Protein AF-K2EGF9-F1 (afdb_monomer)

Structure (mmCIF, N/CA/C/O backbone):
data_AF-K2EGF9-F1
#
_entry.id   AF-K2EGF9-F1
#
loop_
_atom_site.group_PDB
_atom_site.id
_atom_site.type_symbol
_atom_site.label_atom_id
_atom_site.label_alt_id
_atom_site.label_comp_id
_atom_site.label_asym_id
_atom_site.label_entity_id
_atom_site.label_seq_id
_atom_site.pdbx_PDB_ins_code
_atom_site.Cartn_x
_atom_site.Cartn_y
_atom_site.Cartn_z
_atom_site.occupancy
_atom_site.B_iso_or_equiv
_atom_site.auth_seq_id
_atom_site.auth_comp_id
_atom_site.auth_asym_id
_atom_site.auth_atom_id
_atom_site.pdbx_PDB_model_num
ATOM 1 N N . MET A 1 1 ? -40.486 24.500 32.148 1.00 41.78 1 MET A N 1
ATOM 2 C CA . MET A 1 1 ? -40.569 23.805 30.848 1.00 41.78 1 MET A CA 1
ATOM 3 C C . MET A 1 1 ? -39.221 23.952 30.165 1.00 41.78 1 MET A C 1
ATOM 5 O O . MET A 1 1 ? -39.020 24.916 29.448 1.00 41.78 1 MET A O 1
ATOM 9 N N . HIS A 1 2 ? -38.269 23.071 30.456 1.00 46.53 2 HIS A N 1
ATOM 10 C CA . HIS A 1 2 ? -36.988 23.054 29.754 1.00 46.53 2 HIS A CA 1
ATOM 11 C C . HIS A 1 2 ? -36.615 21.596 29.542 1.00 46.53 2 HIS A C 1
ATOM 13 O O . HIS A 1 2 ? -36.443 20.879 30.522 1.00 46.53 2 HIS A O 1
ATOM 19 N N . ASN A 1 3 ? -36.513 21.169 28.287 1.00 36.88 3 ASN A N 1
ATOM 20 C CA . ASN A 1 3 ? -35.524 20.165 27.943 1.00 36.88 3 ASN A CA 1
ATOM 21 C C . ASN A 1 3 ? -35.050 20.377 26.506 1.00 36.88 3 ASN A C 1
ATOM 23 O O . ASN A 1 3 ? -35.798 20.223 25.543 1.00 36.88 3 ASN A O 1
ATOM 27 N N . THR A 1 4 ? -33.791 20.786 26.434 1.00 49.19 4 THR A N 1
ATOM 28 C CA . THR A 1 4 ? -32.876 20.751 25.301 1.00 49.19 4 THR A CA 1
ATOM 29 C C . THR A 1 4 ? -32.854 19.353 24.680 1.00 49.19 4 THR A C 1
ATOM 31 O O . THR A 1 4 ? -32.772 18.366 25.408 1.00 49.19 4 THR A O 1
ATOM 34 N N . ILE A 1 5 ? -32.888 19.262 23.350 1.00 55.47 5 ILE A N 1
ATOM 35 C CA . ILE A 1 5 ? -32.376 18.092 22.631 1.00 55.47 5 ILE A CA 1
ATOM 36 C C . ILE A 1 5 ? -31.288 18.610 21.697 1.00 55.47 5 ILE A C 1
ATOM 38 O O . ILE A 1 5 ? -31.504 19.524 20.901 1.00 55.47 5 ILE A O 1
ATOM 42 N N . GLU A 1 6 ? -30.101 18.072 21.934 1.00 43.41 6 GLU A N 1
ATOM 43 C CA . GLU A 1 6 ? -28.808 18.453 21.397 1.00 43.41 6 GLU A CA 1
ATOM 44 C C . GLU A 1 6 ? -28.707 18.233 19.883 1.00 43.41 6 GLU A C 1
ATOM 46 O O . GLU A 1 6 ? -29.267 17.296 19.313 1.00 43.41 6 GLU A O 1
ATOM 51 N N . SER A 1 7 ? -27.955 19.129 19.247 1.00 49.75 7 SER A N 1
ATOM 52 C CA . SER A 1 7 ? -27.502 19.063 17.860 1.00 49.75 7 SER A CA 1
ATOM 53 C C . SER A 1 7 ? -26.780 17.741 17.552 1.00 49.75 7 SER A C 1
ATOM 55 O O . SER A 1 7 ? -26.049 17.246 18.411 1.00 49.75 7 SER A O 1
ATOM 57 N N . PRO A 1 8 ? -26.869 17.197 16.323 1.00 46.84 8 PRO A N 1
ATOM 58 C CA . PRO A 1 8 ? -26.020 16.085 15.918 1.00 46.84 8 PRO A CA 1
ATOM 59 C C . PRO A 1 8 ? -24.571 16.576 15.835 1.00 46.84 8 PRO A C 1
ATOM 61 O O . PRO A 1 8 ? -24.204 17.343 14.942 1.00 46.84 8 PRO A O 1
ATOM 64 N N . SER A 1 9 ? -23.743 16.164 16.793 1.00 47.47 9 SER A N 1
ATOM 65 C 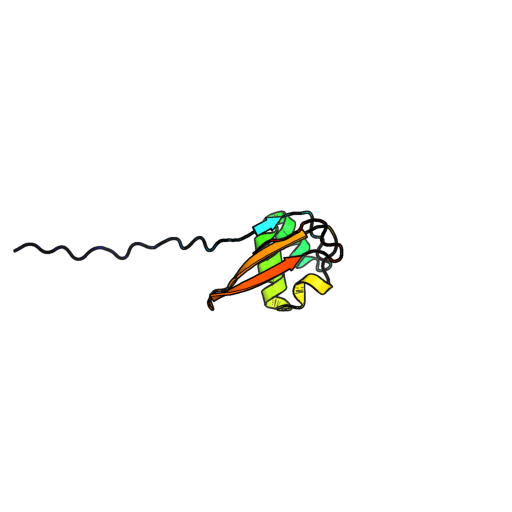CA . SER A 1 9 ? -22.299 16.313 16.702 1.00 47.47 9 SER A CA 1
ATOM 66 C C . SER A 1 9 ? -21.805 15.437 15.552 1.00 47.47 9 SER A C 1
ATOM 68 O O . SER A 1 9 ? -21.856 14.209 15.599 1.00 47.47 9 SER A O 1
ATOM 70 N N . SER A 1 10 ? -21.341 16.082 14.484 1.00 53.09 10 SER A N 1
ATOM 71 C CA . SER A 1 10 ? -20.526 15.454 13.449 1.00 53.09 10 SER A CA 1
ATOM 72 C C . SER A 1 10 ? -19.224 14.983 14.092 1.00 53.09 10 SER A C 1
ATOM 74 O O . SER A 1 10 ? -18.224 15.701 14.105 1.00 53.09 10 SER A O 1
ATOM 76 N N . SER A 1 11 ? -19.256 13.791 14.684 1.00 50.44 11 SER A N 1
ATOM 77 C CA . SER A 1 11 ? -18.071 13.066 15.115 1.00 50.44 11 SER A CA 1
ATOM 78 C C . SER A 1 11 ? -17.231 12.835 13.871 1.00 50.44 11 SER A C 1
ATOM 80 O O . SER A 1 11 ? -17.557 12.003 13.028 1.00 50.44 11 SER A O 1
ATOM 82 N N . ASN A 1 12 ? -16.192 13.646 13.718 1.00 56.12 12 ASN A N 1
ATOM 83 C CA . ASN A 1 12 ? -15.152 13.454 12.729 1.00 56.12 12 ASN A CA 1
ATOM 84 C C . ASN A 1 12 ? -14.458 12.132 13.098 1.00 56.12 12 ASN A C 1
ATOM 86 O O . ASN A 1 12 ? -13.512 12.129 13.884 1.00 56.12 12 ASN A O 1
ATOM 90 N N . ASP A 1 13 ? -15.009 11.004 12.642 1.00 56.44 13 ASP A N 1
ATOM 91 C CA . ASP A 1 13 ? -14.456 9.670 12.859 1.00 56.44 13 ASP A CA 1
ATOM 92 C C . ASP A 1 13 ? -13.177 9.586 12.029 1.00 56.44 13 ASP A C 1
ATOM 94 O O . ASP A 1 13 ? -13.164 9.174 10.868 1.00 56.44 13 ASP A O 1
ATOM 98 N N . ILE A 1 14 ? -12.085 10.100 12.597 1.00 62.97 14 ILE A N 1
ATOM 99 C CA . ILE A 1 14 ? -10.749 9.896 12.057 1.00 62.97 14 ILE A CA 1
ATOM 100 C C . ILE A 1 14 ? -10.436 8.431 12.335 1.00 62.97 14 ILE A C 1
ATOM 102 O O . ILE A 1 14 ? -9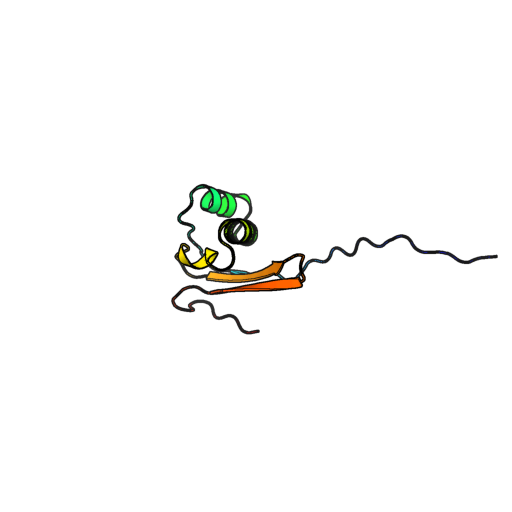.795 8.088 13.330 1.00 62.97 14 ILE A O 1
ATOM 106 N N . SER A 1 15 ? -10.955 7.549 11.481 1.00 75.62 15 SER A N 1
ATOM 107 C CA . SER A 1 15 ? -10.662 6.132 11.581 1.00 75.62 15 SER A CA 1
ATOM 108 C C . SER A 1 15 ? -9.141 5.957 11.480 1.00 75.62 15 SER A C 1
ATOM 110 O O . SER A 1 15 ? -8.522 6.522 10.569 1.00 75.62 15 SER A O 1
ATOM 112 N N . PRO A 1 16 ? -8.515 5.207 12.404 1.00 86.44 16 PRO A N 1
ATOM 113 C CA . PRO A 1 16 ? -7.066 5.105 12.470 1.00 86.44 16 PRO A CA 1
ATOM 114 C C . PRO A 1 16 ? -6.511 4.561 11.152 1.00 86.44 16 PRO A C 1
ATOM 116 O O . PRO A 1 16 ? -7.005 3.572 10.602 1.00 86.44 16 PRO A O 1
ATOM 119 N N . ALA A 1 17 ? -5.482 5.234 10.644 1.00 93.88 17 ALA A N 1
ATOM 120 C CA . ALA A 1 17 ? -4.802 4.861 9.418 1.00 93.88 17 ALA A CA 1
ATOM 121 C C . ALA A 1 17 ? -3.290 5.061 9.557 1.00 93.88 17 ALA A C 1
ATOM 123 O O . ALA A 1 17 ? -2.818 6.013 10.177 1.00 93.88 17 ALA A O 1
ATOM 124 N N . LEU A 1 18 ? -2.541 4.153 8.945 1.00 95.69 18 LEU A N 1
ATOM 125 C CA . LEU A 1 18 ? -1.091 4.129 8.876 1.00 95.69 18 LEU A CA 1
ATOM 126 C C . LEU A 1 18 ? -0.699 3.964 7.409 1.00 95.69 18 LEU A C 1
ATOM 128 O O . LEU A 1 18 ? -1.167 3.048 6.740 1.00 95.69 18 LEU A O 1
ATOM 132 N N . ALA A 1 19 ? 0.185 4.822 6.916 1.00 96.62 19 ALA A N 1
ATOM 133 C CA . ALA A 1 19 ? 0.853 4.629 5.635 1.00 96.62 19 ALA A CA 1
ATOM 134 C C . ALA A 1 19 ? 2.279 5.167 5.760 1.00 96.62 19 ALA A C 1
ATOM 136 O O . ALA A 1 19 ? 2.494 6.378 5.778 1.00 96.62 19 ALA A O 1
ATOM 137 N N . VAL A 1 20 ? 3.248 4.265 5.900 1.00 95.88 20 VAL A N 1
ATOM 138 C CA . VAL A 1 20 ? 4.658 4.607 6.133 1.00 95.88 20 VAL A CA 1
ATOM 139 C C . VAL A 1 20 ? 5.567 3.904 5.135 1.00 95.88 20 VAL A C 1
ATOM 141 O O . VAL A 1 20 ? 5.233 2.839 4.619 1.00 95.88 20 VAL A O 1
ATOM 144 N N . GLY A 1 21 ? 6.739 4.491 4.896 1.00 95.31 21 GLY A N 1
ATOM 145 C CA . GLY A 1 21 ? 7.735 3.982 3.956 1.00 95.31 21 GLY A CA 1
ATOM 146 C C . GLY A 1 21 ? 7.757 4.735 2.634 1.00 95.31 21 GLY A C 1
ATOM 147 O O . GLY A 1 21 ? 7.347 5.894 2.558 1.00 95.31 21 GLY A O 1
ATOM 148 N N . LYS A 1 22 ? 8.302 4.088 1.606 1.00 96.00 22 LYS A N 1
ATOM 149 C CA . LYS A 1 22 ? 8.512 4.647 0.267 1.00 96.00 22 LYS A CA 1
ATOM 150 C C . LYS A 1 22 ? 7.927 3.706 -0.796 1.00 96.00 22 LYS A C 1
ATOM 152 O O . LYS A 1 22 ? 8.688 3.138 -1.589 1.00 96.00 22 LYS A O 1
ATOM 157 N N . PRO A 1 23 ? 6.590 3.524 -0.825 1.00 97.12 23 PRO A N 1
ATOM 158 C CA . PRO A 1 23 ? 5.948 2.694 -1.832 1.00 97.12 2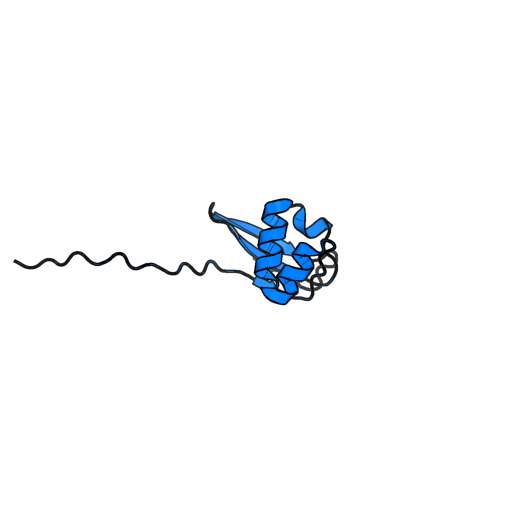3 PRO A CA 1
ATOM 159 C C . PRO A 1 23 ? 6.156 3.289 -3.226 1.00 97.12 23 PRO A C 1
ATOM 161 O O . PRO A 1 23 ? 6.107 4.502 -3.429 1.00 97.12 23 PRO A O 1
ATOM 164 N N . ARG A 1 24 ? 6.366 2.418 -4.206 1.00 97.69 24 ARG A N 1
ATOM 165 C CA . ARG A 1 24 ? 6.476 2.756 -5.624 1.00 97.69 24 ARG A CA 1
ATOM 166 C C . ARG A 1 24 ? 5.417 1.977 -6.384 1.00 97.69 24 ARG A C 1
ATOM 168 O O . ARG A 1 24 ? 5.554 0.770 -6.594 1.00 97.69 24 ARG A O 1
ATOM 175 N N . PHE A 1 25 ? 4.364 2.684 -6.773 1.00 96.94 25 PHE A N 1
ATOM 176 C CA . PHE A 1 25 ? 3.267 2.139 -7.563 1.00 96.94 25 PHE A CA 1
ATOM 177 C C . PHE A 1 25 ? 3.675 2.062 -9.038 1.00 96.94 25 PHE A C 1
ATOM 179 O O . PHE A 1 25 ? 4.116 3.058 -9.606 1.00 96.94 25 PHE A O 1
ATOM 186 N N . ALA A 1 26 ? 3.502 0.897 -9.669 1.00 92.31 26 ALA A N 1
ATOM 187 C CA . ALA A 1 26 ? 3.778 0.726 -11.100 1.00 92.31 26 ALA A CA 1
ATOM 188 C C . ALA A 1 26 ? 2.801 1.517 -11.997 1.00 92.31 26 ALA A C 1
ATOM 190 O O . ALA A 1 26 ? 3.128 1.877 -13.125 1.00 92.31 26 ALA A O 1
ATOM 191 N N . ASN A 1 27 ? 1.597 1.806 -11.495 1.00 94.62 27 ASN A N 1
ATOM 192 C CA . ASN A 1 27 ? 0.583 2.585 -12.197 1.00 94.62 27 ASN A CA 1
ATOM 193 C C . ASN A 1 27 ? 0.872 4.095 -12.083 1.00 94.62 27 ASN A C 1
ATOM 195 O O . ASN A 1 27 ? 0.907 4.640 -10.979 1.00 94.62 27 ASN A O 1
ATOM 199 N N . ALA A 1 28 ? 0.999 4.780 -13.224 1.00 96.25 28 ALA A N 1
ATOM 200 C CA . ALA A 1 28 ? 1.300 6.213 -13.290 1.00 96.25 28 ALA A CA 1
ATOM 201 C C . ALA A 1 28 ? 0.267 7.107 -12.574 1.00 96.25 28 ALA A C 1
ATOM 203 O O . ALA A 1 28 ? 0.644 8.118 -11.986 1.00 96.25 28 ALA A O 1
ATOM 204 N N . GLN A 1 29 ? -1.018 6.736 -12.577 1.00 97.25 29 GLN A N 1
ATOM 205 C CA . GLN A 1 29 ? -2.059 7.480 -11.857 1.00 97.25 29 GLN A CA 1
ATOM 206 C C . GLN A 1 29 ? -1.874 7.366 -10.342 1.00 97.25 29 GLN A C 1
ATOM 208 O O . GLN A 1 29 ? -1.921 8.367 -9.638 1.00 97.25 29 GLN A O 1
ATOM 213 N N . LEU A 1 30 ? -1.589 6.163 -9.834 1.00 97.88 30 LEU A N 1
ATOM 214 C CA . LEU A 1 30 ? -1.327 5.955 -8.405 1.00 97.88 30 LEU A CA 1
ATOM 215 C C . LEU A 1 30 ? -0.029 6.639 -7.962 1.00 97.88 30 LEU A C 1
ATOM 217 O O . LEU A 1 30 ? 0.023 7.210 -6.876 1.00 97.88 30 LEU A O 1
ATOM 221 N N . ALA A 1 31 ? 1.003 6.622 -8.809 1.00 97.69 31 ALA A N 1
ATOM 222 C CA . ALA A 1 31 ? 2.238 7.355 -8.558 1.00 97.69 31 ALA A CA 1
ATOM 223 C C . ALA A 1 31 ? 1.995 8.872 -8.488 1.00 97.69 31 ALA A C 1
ATOM 225 O O . ALA A 1 31 ? 2.566 9.535 -7.627 1.00 97.69 31 ALA A O 1
ATOM 226 N N . LYS A 1 32 ? 1.116 9.413 -9.341 1.00 98.19 32 LYS A N 1
ATOM 227 C CA . LYS A 1 32 ? 0.706 10.821 -9.293 1.00 98.19 32 LYS A CA 1
ATOM 228 C C . LYS A 1 32 ? -0.040 11.151 -7.995 1.00 98.19 32 LYS A C 1
ATOM 230 O O . LYS A 1 32 ? 0.358 12.080 -7.301 1.00 98.19 32 LYS A O 1
ATOM 235 N N . ILE A 1 33 ? -1.029 10.340 -7.612 1.00 98.31 33 ILE A N 1
ATOM 236 C CA . ILE A 1 33 ? -1.767 10.503 -6.345 1.00 98.31 33 ILE A CA 1
ATOM 237 C C . ILE A 1 33 ? -0.809 10.448 -5.149 1.00 98.31 33 ILE A C 1
ATOM 239 O O . ILE A 1 33 ? -0.921 11.256 -4.235 1.00 98.31 33 ILE A O 1
ATOM 243 N N . LEU A 1 34 ? 0.177 9.545 -5.159 1.00 97.94 34 LEU A N 1
ATOM 244 C CA . LEU A 1 34 ? 1.187 9.474 -4.100 1.00 97.94 34 LEU A CA 1
ATOM 245 C C . LEU A 1 34 ? 1.956 10.798 -3.940 1.00 97.94 34 LEU A C 1
ATOM 247 O O . LEU A 1 34 ? 2.268 11.170 -2.811 1.00 97.94 34 LEU A O 1
ATOM 251 N N . GLN A 1 35 ? 2.271 11.485 -5.041 1.00 97.50 35 GLN A N 1
ATOM 252 C CA . GLN A 1 35 ? 2.991 12.764 -5.016 1.00 97.50 35 GLN A CA 1
ATOM 253 C C . GLN A 1 35 ? 2.094 13.940 -4.610 1.00 97.50 35 GLN A C 1
ATOM 255 O O . GLN A 1 35 ? 2.546 14.821 -3.886 1.00 97.50 35 GLN A O 1
ATOM 260 N N . GLU A 1 36 ? 0.846 13.963 -5.078 1.00 98.06 36 GLU A N 1
ATOM 261 C CA . GLU A 1 36 ? -0.063 15.104 -4.899 1.00 98.06 36 GLU A CA 1
ATOM 262 C C . GLU A 1 36 ? -0.870 15.025 -3.595 1.00 98.06 36 GLU A C 1
ATOM 264 O O . GLU A 1 36 ? -1.066 16.033 -2.921 1.00 98.06 36 GLU A O 1
ATOM 269 N N . GLU A 1 37 ? -1.316 13.826 -3.224 1.00 97.31 37 GLU A N 1
ATOM 270 C CA . GLU A 1 37 ? -2.254 13.583 -2.119 1.00 97.31 37 GLU A CA 1
ATOM 271 C C . GLU A 1 37 ? -1.661 12.706 -1.006 1.00 97.31 37 GLU A C 1
ATOM 273 O O . GLU A 1 37 ? -2.224 12.601 0.086 1.00 97.31 37 GLU A O 1
ATOM 278 N N . GLY A 1 38 ? -0.518 12.069 -1.264 1.00 96.88 38 GLY A N 1
ATOM 279 C CA . GLY A 1 38 ? 0.203 11.258 -0.292 1.00 96.88 38 GLY A CA 1
ATOM 280 C C . GLY A 1 38 ? -0.135 9.764 -0.315 1.00 96.88 38 GLY A C 1
ATOM 281 O O . GLY A 1 38 ? -0.969 9.260 -1.072 1.00 96.88 38 GLY A O 1
ATOM 282 N N . ALA A 1 39 ? 0.570 9.018 0.541 1.00 97.12 39 ALA A N 1
ATOM 283 C CA . ALA A 1 39 ? 0.602 7.556 0.489 1.00 97.12 39 ALA A CA 1
ATOM 284 C C . ALA A 1 39 ? -0.737 6.893 0.819 1.00 97.12 39 ALA A C 1
ATOM 286 O O . ALA A 1 39 ? -1.118 5.931 0.154 1.00 97.12 39 ALA A O 1
ATOM 287 N N . LEU A 1 40 ? -1.462 7.395 1.822 1.00 97.00 40 LEU A N 1
ATOM 288 C CA . LEU A 1 40 ? -2.737 6.802 2.225 1.00 97.00 40 LEU A CA 1
ATOM 289 C C . LEU A 1 40 ? -3.790 6.908 1.110 1.00 97.00 40 LEU A C 1
ATOM 291 O O . LEU A 1 40 ? -4.485 5.928 0.841 1.00 97.00 40 LEU A O 1
ATOM 295 N N . SER A 1 41 ? -3.873 8.054 0.428 1.00 97.19 41 SER A N 1
ATOM 296 C CA . SER A 1 41 ? -4.785 8.258 -0.706 1.00 97.19 41 SER A CA 1
ATOM 297 C C . SER A 1 41 ? -4.456 7.317 -1.864 1.00 97.19 41 SER A C 1
ATOM 299 O O . SER A 1 41 ? -5.347 6.637 -2.379 1.00 97.19 41 SER A O 1
ATOM 301 N N . ALA A 1 42 ? -3.170 7.184 -2.208 1.00 98.06 42 ALA A N 1
ATOM 302 C CA . ALA A 1 42 ? -2.723 6.253 -3.243 1.00 98.06 42 ALA A CA 1
ATOM 303 C C . ALA A 1 42 ? -3.069 4.793 -2.896 1.00 98.06 42 ALA A C 1
ATOM 305 O O . ALA A 1 42 ? -3.570 4.060 -3.747 1.00 98.06 42 ALA A O 1
ATOM 306 N N . TRP A 1 43 ? -2.882 4.378 -1.638 1.00 97.75 43 TRP A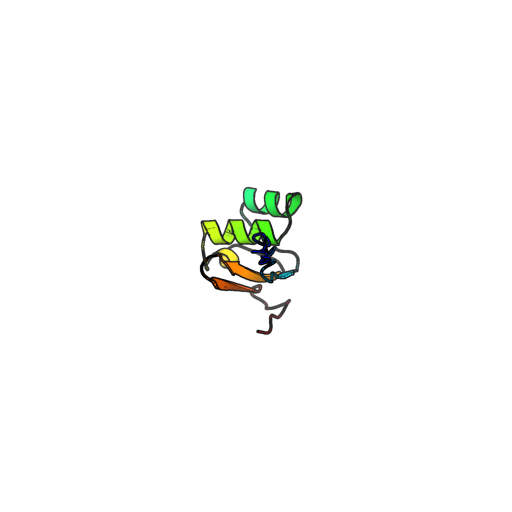 N 1
ATOM 307 C CA . TRP A 1 43 ? -3.241 3.035 -1.176 1.00 97.75 43 TRP A CA 1
ATOM 308 C C . TRP A 1 43 ? -4.744 2.764 -1.204 1.00 97.75 43 TRP A C 1
ATOM 310 O O . TRP A 1 43 ? -5.153 1.699 -1.666 1.00 97.75 43 TRP A O 1
ATOM 320 N N . ARG A 1 44 ? -5.577 3.718 -0.773 1.00 96.88 44 ARG A N 1
ATOM 321 C CA . ARG A 1 44 ? -7.039 3.582 -0.874 1.00 96.88 44 ARG A CA 1
ATOM 322 C C . ARG A 1 44 ? -7.483 3.463 -2.328 1.00 96.88 44 ARG A C 1
ATOM 324 O O . ARG A 1 44 ? -8.339 2.638 -2.633 1.00 96.88 44 ARG A O 1
ATOM 331 N N . GLN A 1 45 ? -6.884 4.232 -3.238 1.00 97.38 45 GLN A N 1
ATOM 332 C CA . GLN A 1 45 ? -7.188 4.121 -4.664 1.00 97.38 45 GLN A CA 1
ATOM 333 C C . GLN A 1 45 ? -6.717 2.782 -5.256 1.00 97.38 45 GLN A C 1
ATOM 335 O O . GLN A 1 45 ? -7.445 2.171 -6.040 1.00 97.38 45 GLN A O 1
ATOM 340 N N . ALA A 1 46 ? -5.541 2.290 -4.855 1.00 97.69 46 ALA A N 1
ATOM 341 C CA . ALA A 1 46 ? -5.043 0.976 -5.259 1.00 97.69 46 ALA A CA 1
ATOM 342 C C . ALA A 1 46 ? -5.977 -0.150 -4.779 1.00 97.69 46 ALA A C 1
ATOM 344 O O . ALA A 1 46 ? -6.367 -1.008 -5.571 1.00 97.69 46 ALA A O 1
ATOM 345 N N . PHE A 1 47 ? -6.401 -0.100 -3.512 1.00 96.88 47 PHE A N 1
ATOM 346 C CA . PHE A 1 47 ? -7.345 -1.051 -2.927 1.00 96.88 47 PHE A CA 1
ATOM 347 C C . PHE A 1 47 ? -8.717 -1.000 -3.609 1.00 96.88 47 PHE A C 1
ATOM 349 O O . PHE A 1 47 ? -9.266 -2.043 -3.943 1.00 96.88 47 PHE A O 1
ATOM 356 N N . LYS A 1 48 ? -9.250 0.187 -3.919 1.00 95.69 48 LYS A N 1
ATOM 357 C CA . LYS A 1 48 ? -10.498 0.306 -4.697 1.00 95.69 48 LYS A CA 1
ATOM 358 C C . LYS A 1 48 ? -10.418 -0.383 -6.062 1.00 95.69 48 LYS A C 1
ATOM 360 O O . LYS A 1 48 ? -11.425 -0.896 -6.535 1.00 95.69 48 LYS A O 1
ATOM 365 N N . SER A 1 49 ? -9.245 -0.382 -6.699 1.00 95.06 49 SER A N 1
ATOM 366 C CA . SER A 1 49 ? -9.058 -0.973 -8.029 1.00 95.06 49 SER A CA 1
ATOM 367 C C . SER A 1 49 ? -8.769 -2.475 -8.004 1.00 95.06 49 SER A C 1
ATOM 369 O O . SER A 1 49 ? -9.190 -3.169 -8.924 1.00 95.06 49 SER A O 1
ATOM 371 N N . ALA A 1 50 ? -8.003 -2.963 -7.024 1.00 96.06 50 ALA A N 1
ATOM 372 C CA . ALA A 1 50 ? -7.460 -4.329 -7.021 1.00 96.06 50 ALA A CA 1
ATOM 373 C C . ALA A 1 50 ? -7.775 -5.126 -5.741 1.00 96.06 50 ALA A C 1
ATOM 375 O O . ALA A 1 50 ? -7.367 -6.278 -5.604 1.00 96.06 50 ALA A O 1
ATOM 376 N N . GLY A 1 51 ? -8.485 -4.525 -4.788 1.00 95.56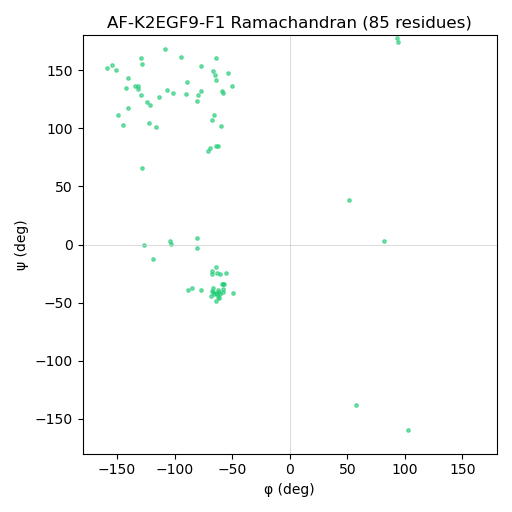 51 GLY A N 1
ATOM 377 C CA . GLY A 1 51 ? -8.795 -5.122 -3.495 1.00 95.56 51 GLY A CA 1
ATOM 378 C C . GLY A 1 51 ? -7.538 -5.527 -2.728 1.00 95.56 51 GLY A C 1
ATOM 379 O O . GLY A 1 51 ? -6.533 -4.814 -2.704 1.00 95.56 51 GLY A O 1
ATOM 380 N N . VAL A 1 52 ? -7.593 -6.709 -2.112 1.00 96.44 52 VAL A N 1
ATOM 381 C CA . VAL A 1 52 ? -6.492 -7.270 -1.313 1.00 96.44 52 VAL A CA 1
ATOM 382 C C . VAL A 1 52 ? -5.225 -7.564 -2.122 1.00 96.44 52 VAL A C 1
ATOM 384 O O . VAL A 1 52 ? -4.150 -7.616 -1.536 1.00 96.44 52 VAL A O 1
ATOM 387 N N . SER A 1 53 ? -5.327 -7.677 -3.450 1.00 96.94 53 SER A N 1
ATOM 388 C CA . SER A 1 53 ? -4.180 -7.865 -4.349 1.00 96.94 53 SER A CA 1
ATOM 389 C C . SER A 1 53 ? -3.439 -6.564 -4.674 1.00 96.94 53 SER A C 1
ATOM 391 O O . SER A 1 53 ? -2.402 -6.595 -5.333 1.00 96.94 53 SER A O 1
ATOM 393 N N . ALA A 1 54 ? -3.908 -5.404 -4.195 1.00 96.69 54 ALA A N 1
ATOM 394 C CA . ALA A 1 54 ? -3.248 -4.116 -4.428 1.00 96.69 54 ALA A CA 1
ATOM 395 C C . ALA A 1 54 ? -1.729 -4.102 -4.122 1.00 96.69 54 ALA A C 1
ATOM 397 O O . ALA A 1 54 ? -0.984 -3.550 -4.936 1.00 96.69 54 ALA A O 1
ATOM 398 N N . PRO A 1 55 ? -1.224 -4.715 -3.029 1.00 96.62 55 PRO A N 1
ATOM 399 C CA . PRO A 1 55 ? 0.207 -4.718 -2.715 1.00 96.62 55 PRO A CA 1
ATOM 400 C C . PRO A 1 55 ? 1.076 -5.509 -3.695 1.00 96.62 55 PRO A C 1
ATOM 402 O O . PRO A 1 55 ? 2.268 -5.231 -3.786 1.00 96.62 55 PRO A O 1
ATOM 405 N N . GLU A 1 56 ? 0.513 -6.469 -4.438 1.00 95.62 56 GLU A N 1
ATOM 406 C CA . GLU A 1 56 ? 1.276 -7.387 -5.301 1.00 95.62 56 GLU A CA 1
ATOM 407 C C . GLU A 1 56 ? 2.064 -6.658 -6.401 1.00 95.62 56 GLU A C 1
ATOM 409 O O . GLU A 1 56 ? 3.086 -7.152 -6.876 1.00 95.62 56 GLU A O 1
ATOM 414 N N . THR A 1 57 ? 1.611 -5.462 -6.789 1.00 93.50 57 THR A N 1
ATOM 415 C CA . THR A 1 57 ? 2.232 -4.642 -7.843 1.00 93.50 57 THR A CA 1
ATOM 416 C C . THR A 1 57 ? 3.047 -3.460 -7.307 1.00 93.50 57 THR A C 1
ATOM 418 O O . THR A 1 57 ? 3.574 -2.661 -8.088 1.00 93.50 57 THR A O 1
ATOM 421 N N . VAL A 1 58 ? 3.160 -3.322 -5.981 1.00 96.62 58 VAL A N 1
ATOM 422 C CA . VAL A 1 58 ? 3.848 -2.202 -5.326 1.00 96.62 58 VAL A CA 1
ATOM 423 C C . VAL A 1 58 ? 5.236 -2.639 -4.877 1.00 96.62 58 VAL A C 1
ATOM 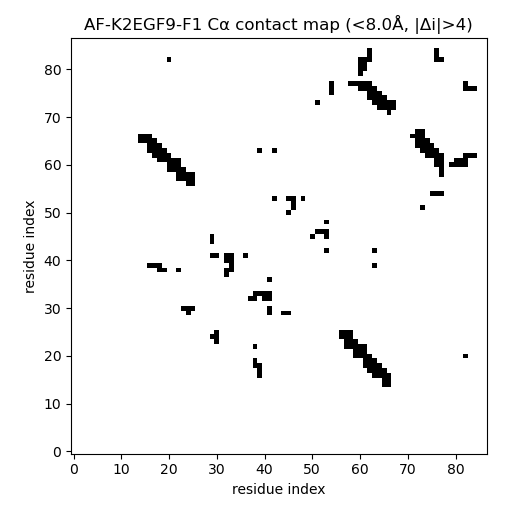425 O O . VAL A 1 58 ? 5.408 -3.660 -4.217 1.00 96.62 58 VAL A O 1
ATOM 428 N N . SER A 1 59 ? 6.250 -1.846 -5.223 1.00 96.69 59 SER A N 1
ATOM 429 C CA . SER A 1 59 ? 7.635 -2.083 -4.796 1.00 96.69 59 SER A CA 1
ATOM 430 C C . SER A 1 59 ? 8.094 -1.061 -3.753 1.00 96.69 59 SER A C 1
ATOM 432 O O . SER A 1 59 ? 7.457 -0.029 -3.566 1.00 96.69 59 SER A O 1
ATOM 434 N N . GLY A 1 60 ? 9.236 -1.316 -3.108 1.00 95.31 60 GLY A N 1
ATOM 435 C CA . GLY A 1 60 ? 9.773 -0.459 -2.042 1.00 95.31 60 GLY A CA 1
ATOM 436 C C . GLY A 1 60 ? 9.365 -0.927 -0.648 1.00 95.31 60 GLY A C 1
ATOM 437 O O . GLY A 1 60 ? 8.605 -1.880 -0.515 1.00 95.31 60 GLY A O 1
ATOM 438 N N . ASP A 1 61 ? 9.913 -0.280 0.381 1.00 96.25 61 ASP A N 1
ATOM 439 C CA . ASP A 1 61 ? 9.540 -0.537 1.772 1.00 96.25 61 ASP A CA 1
ATOM 440 C C . ASP A 1 61 ? 8.205 0.137 2.087 1.00 96.25 61 ASP A C 1
ATOM 442 O O . ASP A 1 61 ? 8.027 1.322 1.791 1.00 96.25 61 ASP A O 1
ATOM 446 N N . PHE A 1 62 ? 7.273 -0.587 2.702 1.00 97.12 62 PHE A N 1
ATOM 447 C CA . PHE A 1 62 ? 6.019 0.004 3.156 1.00 97.12 62 PHE A CA 1
ATOM 448 C C . PHE A 1 62 ? 5.346 -0.814 4.257 1.00 97.12 62 PHE A C 1
ATOM 450 O O . PHE A 1 62 ? 5.437 -2.039 4.297 1.00 97.12 62 PHE A O 1
ATOM 457 N N . SER A 1 63 ? 4.586 -0.109 5.093 1.00 97.69 63 SER A N 1
ATOM 458 C CA . SER A 1 63 ? 3.489 -0.689 5.871 1.00 97.69 63 SER A CA 1
ATOM 459 C C . SER A 1 63 ? 2.271 0.193 5.702 1.00 97.69 63 SER A C 1
ATOM 461 O O . SER A 1 63 ? 2.366 1.424 5.792 1.00 97.69 63 SER A O 1
ATOM 463 N N . VAL A 1 64 ? 1.124 -0.434 5.491 1.00 97.31 64 VAL A N 1
ATOM 464 C CA . VAL A 1 64 ? -0.151 0.259 5.379 1.00 97.31 64 VAL A CA 1
ATOM 465 C C . VAL A 1 64 ? -1.210 -0.459 6.200 1.00 97.31 64 VAL A C 1
ATOM 467 O O . VAL A 1 64 ? -1.312 -1.684 6.170 1.00 97.31 64 VAL A O 1
ATOM 470 N N . ALA A 1 65 ? -2.003 0.322 6.924 1.00 96.94 65 ALA A N 1
ATOM 471 C CA . ALA A 1 65 ? -3.239 -0.129 7.529 1.00 96.94 65 ALA A CA 1
ATOM 472 C C . ALA A 1 65 ? -4.292 0.970 7.445 1.00 96.94 65 ALA A C 1
ATOM 474 O O . ALA A 1 65 ? -4.006 2.129 7.740 1.00 96.94 65 ALA A O 1
ATOM 475 N N . PHE A 1 66 ? -5.513 0.628 7.060 1.00 96.25 66 PHE A N 1
ATOM 476 C CA . PHE A 1 66 ? -6.643 1.548 7.151 1.00 96.25 66 PHE A CA 1
ATOM 477 C C . PHE A 1 66 ? -7.959 0.792 7.254 1.00 96.25 66 PHE A C 1
ATOM 479 O O . PHE A 1 66 ? -8.088 -0.346 6.799 1.00 96.25 66 PHE A O 1
ATOM 486 N N . ARG A 1 67 ? -8.947 1.456 7.854 1.00 94.81 67 ARG A N 1
ATOM 487 C CA . ARG A 1 67 ? -10.316 0.958 7.941 1.00 94.81 67 ARG A CA 1
ATOM 488 C C . ARG A 1 67 ? -11.136 1.405 6.730 1.00 94.81 67 ARG A C 1
ATOM 490 O O . ARG A 1 67 ? -11.009 2.546 6.261 1.00 94.81 67 ARG A O 1
ATOM 497 N N . GLU A 1 68 ? -11.957 0.487 6.242 1.00 90.75 68 GLU A N 1
ATOM 498 C CA . GLU A 1 68 ? -12.965 0.704 5.211 1.00 90.75 68 GLU A CA 1
ATOM 499 C C . GLU A 1 68 ? -14.330 0.995 5.845 1.00 90.75 68 GLU A C 1
ATOM 501 O O . GLU A 1 68 ? -14.571 0.719 7.022 1.0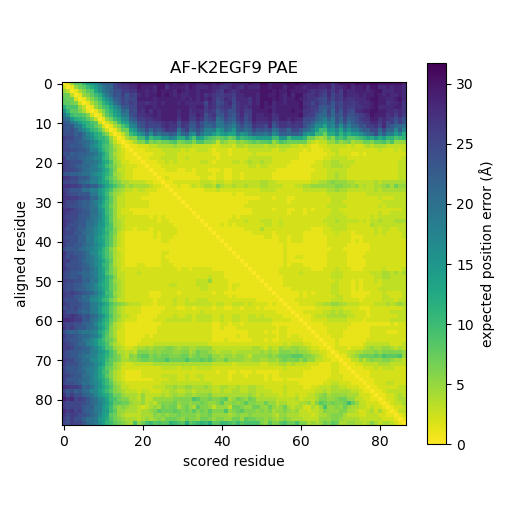0 90.75 68 GLU A O 1
ATOM 506 N N . GLN A 1 69 ? -15.235 1.574 5.054 1.00 85.81 69 GLN A N 1
ATOM 507 C CA . GLN A 1 69 ? -16.552 2.021 5.527 1.00 85.81 69 GLN A CA 1
ATOM 508 C C . GLN A 1 69 ? -17.439 0.871 6.026 1.00 85.81 69 GLN A C 1
ATOM 510 O O . GLN A 1 69 ? -18.313 1.088 6.857 1.00 85.81 69 GLN A O 1
ATOM 515 N N . ASP A 1 70 ? -17.197 -0.354 5.556 1.00 86.12 70 ASP A N 1
ATOM 516 C CA . ASP A 1 70 ? -17.897 -1.563 6.002 1.00 86.12 70 ASP A CA 1
ATOM 517 C C . 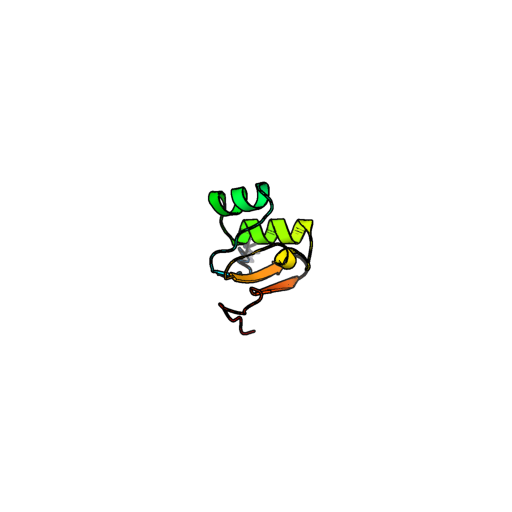ASP A 1 70 ? -17.342 -2.133 7.324 1.00 86.12 70 ASP A C 1
ATOM 519 O O . ASP A 1 70 ? -17.759 -3.200 7.775 1.00 86.12 70 ASP A O 1
ATOM 523 N N . GLY A 1 71 ? -16.395 -1.429 7.951 1.00 87.00 71 GLY A N 1
ATOM 524 C CA . GLY A 1 71 ? -15.768 -1.820 9.207 1.00 87.00 71 GLY A CA 1
ATOM 525 C C . GLY A 1 71 ? -14.642 -2.842 9.058 1.00 87.00 71 GLY A C 1
ATOM 526 O O . GLY A 1 71 ? -14.074 -3.249 10.076 1.00 87.00 71 GLY A O 1
ATOM 527 N N . LYS A 1 72 ? -14.281 -3.247 7.835 1.00 91.81 72 LYS A N 1
ATOM 528 C CA . LYS A 1 72 ? -13.107 -4.096 7.597 1.00 91.81 72 LYS A CA 1
ATOM 529 C C . LYS A 1 72 ? -11.824 -3.279 7.677 1.00 91.81 72 LYS A C 1
ATOM 531 O O . LYS A 1 72 ? -11.811 -2.081 7.401 1.00 91.81 72 LYS A O 1
ATOM 536 N N . THR A 1 73 ? -10.729 -3.946 8.022 1.00 94.62 73 THR A N 1
ATOM 537 C CA . THR A 1 73 ? -9.398 -3.335 8.036 1.00 94.62 73 THR A CA 1
ATOM 538 C C . THR A 1 73 ? -8.543 -3.982 6.962 1.00 94.62 73 THR A C 1
ATOM 540 O O . THR A 1 73 ? -8.403 -5.204 6.923 1.00 94.62 73 THR A O 1
ATOM 543 N N . PHE A 1 74 ? -7.963 -3.156 6.100 1.00 95.69 74 PHE A N 1
ATOM 544 C CA . PHE A 1 74 ? -6.922 -3.574 5.177 1.00 95.69 74 PHE A CA 1
ATOM 545 C C . PHE A 1 74 ? -5.567 -3.387 5.852 1.00 95.69 74 PHE A C 1
ATOM 547 O O . PHE A 1 74 ? -5.298 -2.308 6.379 1.00 95.69 74 PHE A O 1
ATOM 554 N N . LEU A 1 75 ? -4.731 -4.425 5.839 1.00 96.50 75 LEU A N 1
ATOM 555 C CA . LEU A 1 75 ? -3.354 -4.383 6.318 1.00 96.50 75 LEU A CA 1
ATOM 556 C C . LEU A 1 75 ? -2.445 -5.014 5.266 1.00 96.50 75 LEU A C 1
ATOM 558 O O . LEU A 1 75 ? -2.745 -6.095 4.761 1.00 96.50 75 LEU A O 1
ATOM 562 N N . ALA A 1 76 ? -1.327 -4.361 4.966 1.00 96.56 76 ALA A N 1
ATOM 563 C CA . ALA A 1 76 ? -0.304 -4.910 4.089 1.00 96.56 76 ALA A CA 1
ATOM 564 C C . ALA A 1 76 ? 1.088 -4.384 4.452 1.00 96.56 76 ALA A C 1
ATOM 566 O O . ALA A 1 76 ? 1.251 -3.252 4.914 1.00 96.56 76 ALA A O 1
ATOM 567 N N . ILE A 1 77 ? 2.096 -5.212 4.197 1.00 96.56 77 ILE A N 1
ATOM 568 C CA . ILE A 1 77 ? 3.517 -4.884 4.341 1.00 96.56 77 ILE A CA 1
ATOM 569 C C . ILE A 1 77 ? 4.260 -5.251 3.056 1.00 96.56 77 ILE A C 1
ATOM 571 O O . ILE A 1 77 ? 3.762 -6.045 2.252 1.00 96.56 77 ILE A O 1
ATOM 575 N N . ASP A 1 78 ? 5.445 -4.678 2.860 1.00 94.12 78 ASP A N 1
ATOM 576 C CA . ASP A 1 78 ? 6.315 -5.058 1.749 1.00 94.12 78 ASP A CA 1
ATOM 577 C C . ASP A 1 78 ? 6.791 -6.519 1.847 1.00 94.12 78 ASP A C 1
ATOM 579 O O . ASP A 1 78 ? 6.788 -7.136 2.913 1.00 94.12 78 ASP A O 1
ATOM 583 N N . ARG A 1 79 ? 7.245 -7.073 0.715 1.00 91.00 79 ARG A N 1
ATOM 584 C CA . ARG A 1 79 ? 7.664 -8.481 0.579 1.00 91.00 79 ARG A CA 1
ATOM 585 C C . ARG A 1 79 ? 8.751 -8.912 1.574 1.00 91.00 79 ARG A C 1
ATOM 587 O O . ARG A 1 79 ? 8.874 -10.105 1.843 1.00 91.00 79 ARG A O 1
ATOM 594 N N . PHE A 1 80 ? 9.552 -7.977 2.076 1.00 91.56 80 PHE A N 1
ATOM 595 C CA . PHE A 1 80 ? 10.650 -8.254 3.000 1.00 91.56 80 PHE A CA 1
ATOM 596 C C . PHE A 1 80 ? 10.314 -7.894 4.447 1.00 91.56 80 PHE A C 1
ATOM 598 O O . PHE A 1 80 ? 11.162 -8.091 5.315 1.00 91.56 80 PHE A O 1
ATOM 605 N N . ALA A 1 81 ? 9.105 -7.388 4.712 1.00 89.69 81 ALA A N 1
ATOM 606 C CA . ALA A 1 81 ? 8.691 -6.907 6.022 1.00 89.69 81 ALA A CA 1
ATOM 607 C C . ALA A 1 81 ? 9.694 -5.903 6.625 1.00 89.69 81 ALA A C 1
ATOM 609 O O . ALA A 1 81 ? 9.941 -5.917 7.830 1.00 89.69 81 ALA A O 1
ATOM 610 N N . ILE A 1 82 ? 10.277 -5.023 5.796 1.00 89.69 82 ILE A N 1
ATOM 611 C CA . ILE A 1 82 ? 11.261 -4.019 6.254 1.00 89.69 82 ILE A CA 1
ATOM 612 C C . ILE A 1 82 ? 10.644 -3.135 7.340 1.00 89.69 82 ILE A C 1
ATOM 614 O O . ILE A 1 82 ? 11.321 -2.704 8.276 1.00 89.69 82 ILE A O 1
ATOM 618 N N . ARG A 1 83 ? 9.340 -2.877 7.220 1.00 89.12 83 ARG A N 1
ATOM 619 C CA . ARG A 1 83 ? 8.541 -2.204 8.236 1.00 89.12 83 ARG A CA 1
ATOM 620 C C . ARG A 1 83 ? 7.475 -3.165 8.756 1.00 89.12 83 ARG A C 1
ATOM 622 O O . ARG A 1 83 ? 6.449 -3.391 8.113 1.00 89.12 83 ARG A O 1
ATOM 629 N N . SER A 1 84 ? 7.735 -3.743 9.924 1.00 89.44 84 SER A N 1
ATOM 630 C CA . SER A 1 84 ? 6.793 -4.637 10.599 1.00 89.44 84 SER A CA 1
ATOM 631 C C . SER A 1 84 ? 5.538 -3.895 11.054 1.00 89.44 84 SER A C 1
ATOM 633 O O . SER A 1 84 ? 5.592 -2.724 11.432 1.00 89.44 84 SER A O 1
ATOM 635 N N . LEU A 1 85 ? 4.416 -4.611 11.072 1.00 88.56 85 LEU A N 1
ATOM 636 C CA . LEU A 1 85 ? 3.146 -4.133 11.603 1.00 88.56 85 LEU A CA 1
ATOM 637 C C . LEU A 1 85 ? 2.671 -5.118 12.676 1.00 88.56 85 LEU A C 1
ATOM 639 O O . LEU A 1 85 ? 2.534 -6.308 12.400 1.00 88.56 85 LEU A O 1
ATOM 643 N N . CYS A 1 86 ? 2.448 -4.619 13.891 1.00 86.81 86 CYS A N 1
ATOM 644 C CA . CYS A 1 86 ? 1.915 -5.386 15.017 1.00 86.81 86 CYS A CA 1
ATOM 645 C C . CYS A 1 86 ? 0.465 -4.956 15.262 1.00 86.81 86 CYS A C 1
ATOM 647 O O . CYS A 1 86 ? 0.194 -3.753 15.287 1.00 86.81 86 CYS A O 1
ATOM 649 N N . TYR A 1 87 ? -0.444 -5.915 15.418 1.00 83.44 87 TYR A N 1
ATOM 650 C CA . TYR A 1 87 ? -1.880 -5.689 15.582 1.00 83.44 87 TYR A CA 1
ATOM 651 C C . TYR A 1 87 ? -2.483 -6.692 16.563 1.00 83.44 87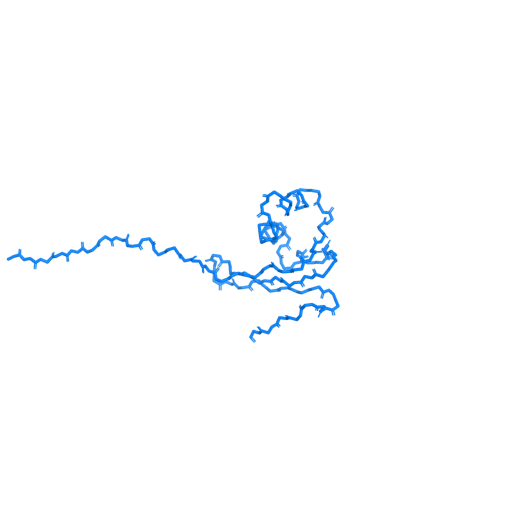 TYR A C 1
ATOM 653 O O . TYR A 1 87 ? -1.897 -7.789 16.711 1.00 83.44 87 TYR A O 1
#

Solvent-accessible surface area (backbone atoms only — not comparable to full-atom values): 5443 Å² total; per-residue (Å²): 144,83,81,89,81,82,77,88,77,81,74,80,78,75,68,71,67,47,60,49,76,56,70,43,51,78,49,68,69,43,41,48,35,33,73,77,69,28,57,58,56,21,49,53,54,39,30,74,74,49,44,92,57,36,62,81,62,47,42,59,47,22,32,38,35,34,63,47,96,89,72,49,71,53,75,53,57,26,99,80,47,82,39,78,84,88,132

Nearest PDB structures (foldseek):
  2e0y-assembly2_D  TM=6.066E-01  e=4.784E-01  Escherichia coli K-12
  3cjt-assembly7_N  TM=2.672E-01  e=2.521E+00  unclassified
  9d0t-assembly1_I  TM=3.456E-01  e=2.521E+00  Saccharomyces cerevisiae
  4v5e-assembly1_BK  TM=2.518E-01  e=5.429E+00  Thermus thermophilus HB8

pLDDT: mean 87.33, std 17.11, range [36.88, 98.31]

Secondary structure (DSSP, 8-state):
----------------EEEEE--EESSHHHHHHHHHT-HHHHHHHHHHHHGGGGGGGEESSEEEEEE-TTS-EEEEE-TT-SS----

Radius of gyration: 17.16 Å; Cα contacts (8 Å, |Δi|>4): 117; chains: 1; bounding box: 52×32×44 Å

Sequence (87 aa):
MHNTIESPSSSNDISPALAVGKPRFANAQLAKILQEEGALSAWRQAFKSAGVSAPETVSGDFSVAFREQDGKTFLAIDRFAIRSLCY

Mean predicted aligned error: 7.97 Å

Foldseek 3Di:
DDDDDDDPPPPPCPFDKDKDWDKDAPDPVLNVCCVPVNRQRSQVVLCVVPNLCSQVRIDGFIWIWGADPVRDIHTDTHPVPPPPDDD